Protein AF-A0A8S3BXT8-F1 (afdb_monomer)

Solvent-accessible surface area (backbone atoms only — not comparable to full-atom values): 3514 Å² total; per-residue (Å²): 124,78,44,70,43,86,50,52,84,44,64,46,76,42,47,95,83,47,73,71,69,75,42,80,79,61,66,62,54,51,91,37,61,76,46,79,57,96,86,25,44,27,30,70,68,73,69,51,71,37,82,70,86,123

Secondary structure (DSSP, 8-state):
-PEEP-STTT--EE-TT-GGGSSTTT-----SPEEEETTEEEETTT--EES---

Structure (mmCIF, N/CA/C/O backbone):
data_AF-A0A8S3BXT8-F1
#
_entry.id   AF-A0A8S3BXT8-F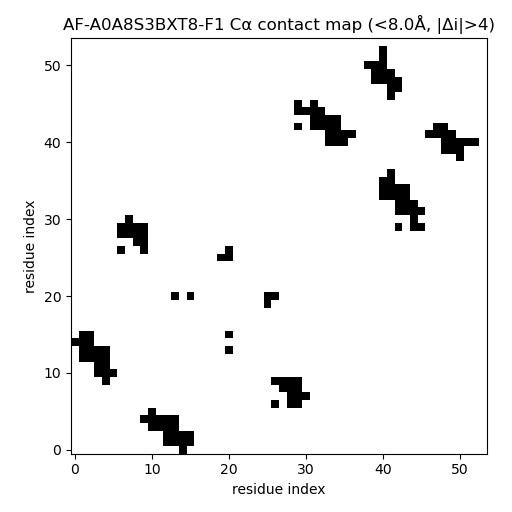1
#
loop_
_atom_site.group_PDB
_atom_site.id
_atom_site.type_symbol
_atom_site.label_atom_id
_atom_site.label_alt_id
_atom_site.label_comp_id
_atom_site.label_asym_id
_atom_site.label_entity_id
_atom_site.label_seq_id
_atom_site.pdbx_PDB_ins_code
_atom_site.Cartn_x
_atom_site.Cartn_y
_atom_site.Cartn_z
_atom_site.occupancy
_atom_site.B_iso_or_equiv
_atom_site.auth_seq_id
_atom_site.auth_comp_id
_atom_site.auth_asym_id
_atom_site.auth_atom_id
_atom_site.pdbx_PDB_model_num
ATOM 1 N N . MET A 1 1 ? -5.275 -7.424 25.608 1.00 59.47 1 MET A N 1
ATOM 2 C CA . MET A 1 1 ? -4.368 -7.882 24.533 1.00 59.47 1 MET A CA 1
ATOM 3 C C . MET A 1 1 ? -4.575 -6.992 23.320 1.00 59.47 1 MET A C 1
ATOM 5 O O . MET A 1 1 ? -5.716 -6.796 22.921 1.00 59.47 1 MET A O 1
ATOM 9 N N . SER A 1 2 ? -3.512 -6.380 22.798 1.00 67.44 2 SER A N 1
ATOM 10 C CA . SER A 1 2 ? -3.559 -5.629 21.540 1.00 67.44 2 SER A CA 1
ATOM 11 C C . SER A 1 2 ? -3.343 -6.593 20.373 1.00 67.44 2 SER A C 1
ATOM 13 O O . SER A 1 2 ? -2.419 -7.403 20.396 1.00 67.44 2 SER A O 1
ATOM 15 N N . HIS A 1 3 ? -4.204 -6.516 19.367 1.00 79.44 3 HIS A N 1
ATOM 16 C CA . HIS A 1 3 ? -4.093 -7.274 18.126 1.00 79.44 3 HIS A CA 1
ATOM 17 C C . HIS A 1 3 ? -3.511 -6.372 17.035 1.00 79.44 3 HIS A C 1
ATOM 19 O O . HIS A 1 3 ? -3.664 -5.151 17.076 1.00 79.44 3 HIS A O 1
ATOM 25 N N . PHE A 1 4 ? -2.822 -6.956 16.060 1.00 82.31 4 PHE A N 1
ATOM 26 C CA . PHE A 1 4 ? -2.341 -6.229 14.887 1.00 82.31 4 PHE A CA 1
ATOM 27 C C . PHE A 1 4 ? -3.261 -6.484 13.702 1.00 82.31 4 PHE A C 1
ATOM 29 O O . PHE A 1 4 ? -3.759 -7.594 13.514 1.00 82.31 4 PHE A O 1
ATOM 36 N N . CYS A 1 5 ? -3.488 -5.451 12.896 1.00 81.94 5 CYS A N 1
ATOM 37 C CA . CYS A 1 5 ? -4.184 -5.598 11.632 1.00 81.94 5 CYS A CA 1
ATOM 38 C C . CYS A 1 5 ? -3.240 -6.197 10.585 1.00 81.94 5 CYS A C 1
ATOM 40 O O . CYS A 1 5 ? -2.214 -5.606 10.250 1.00 81.94 5 CYS A O 1
ATOM 42 N N . TYR A 1 6 ? -3.621 -7.354 10.046 1.00 82.62 6 TYR A N 1
ATOM 43 C CA . TYR A 1 6 ? -2.859 -8.073 9.022 1.00 82.62 6 TYR A CA 1
ATOM 44 C C . TYR A 1 6 ? -3.200 -7.632 7.590 1.00 82.62 6 TYR A C 1
ATOM 46 O O . TYR A 1 6 ? -2.661 -8.176 6.627 1.00 82.62 6 TYR A O 1
ATOM 54 N N . ASN A 1 7 ? -4.067 -6.627 7.427 1.00 84.19 7 ASN A N 1
ATOM 55 C CA . ASN A 1 7 ? -4.359 -6.069 6.114 1.00 84.19 7 ASN A CA 1
ATOM 56 C C . ASN A 1 7 ? -3.135 -5.330 5.558 1.00 84.19 7 ASN A C 1
ATOM 58 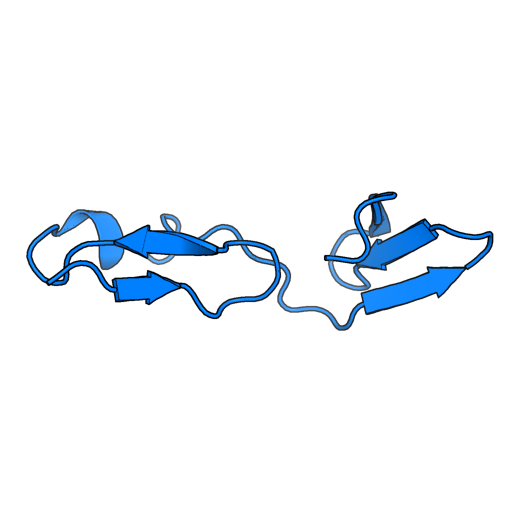O O . ASN A 1 7 ? -2.457 -4.567 6.257 1.00 84.19 7 ASN A O 1
ATOM 62 N N . ARG A 1 8 ? -2.866 -5.551 4.270 1.00 83.94 8 ARG A N 1
ATOM 63 C CA . ARG A 1 8 ? -1.674 -5.059 3.572 1.00 83.94 8 ARG A CA 1
ATOM 64 C C . ARG A 1 8 ? -1.600 -3.531 3.615 1.00 83.94 8 ARG A C 1
ATOM 66 O O . ARG A 1 8 ? -2.464 -2.847 3.075 1.00 83.94 8 ARG A O 1
ATOM 73 N N . GLY A 1 9 ? -0.558 -3.004 4.253 1.00 79.94 9 GLY A N 1
ATOM 74 C CA . GLY A 1 9 ? -0.345 -1.563 4.411 1.00 79.94 9 GLY A CA 1
ATOM 75 C C . GLY A 1 9 ? -1.105 -0.904 5.568 1.00 79.94 9 GLY A C 1
ATOM 76 O O . GLY A 1 9 ? -0.959 0.299 5.742 1.00 79.94 9 GLY A O 1
ATOM 77 N N . CYS A 1 10 ? -1.878 -1.649 6.372 1.00 83.38 10 CYS A N 1
ATOM 78 C CA . CYS A 1 10 ? -2.493 -1.092 7.581 1.00 83.38 10 CYS A CA 1
ATOM 79 C C . CYS A 1 10 ? -1.549 -1.203 8.785 1.00 83.38 10 CYS A C 1
ATOM 81 O O . CYS A 1 10 ? -1.190 -0.184 9.364 1.00 83.38 10 CYS A O 1
ATOM 83 N N . GLN A 1 11 ? -1.167 -2.429 9.179 1.00 78.50 11 GLN A N 1
ATOM 84 C CA . GLN A 1 11 ? -0.290 -2.744 10.329 1.00 78.50 11 GLN A CA 1
ATOM 85 C C . GLN A 1 11 ? -0.658 -2.059 11.669 1.00 78.50 11 GLN A C 1
ATOM 87 O O . GLN A 1 11 ? 0.098 -2.116 12.641 1.00 78.50 11 GLN A O 1
ATOM 92 N N . LYS A 1 12 ? -1.835 -1.429 11.769 1.00 79.75 12 LYS A N 1
ATOM 93 C CA . LYS A 1 12 ? -2.272 -0.720 12.973 1.00 79.75 12 LYS A CA 1
ATOM 94 C C . LYS A 1 12 ? -2.542 -1.708 14.104 1.00 79.75 12 LYS A C 1
ATOM 96 O O . LYS A 1 12 ? -3.083 -2.795 13.889 1.00 79.75 12 LYS A O 1
ATOM 101 N N . ARG A 1 13 ? -2.207 -1.299 15.328 1.00 81.38 13 ARG A N 1
ATOM 102 C CA . ARG A 1 13 ? -2.632 -1.994 16.546 1.00 81.38 13 ARG A CA 1
ATOM 103 C C . ARG A 1 13 ? -4.077 -1.636 16.845 1.00 81.38 13 ARG A C 1
ATOM 105 O O . ARG A 1 13 ? -4.439 -0.463 16.801 1.00 81.38 13 ARG A O 1
ATOM 112 N N . TYR A 1 14 ? -4.869 -2.632 17.195 1.00 76.88 14 TYR A N 1
ATOM 113 C CA . TYR A 1 14 ? -6.243 -2.444 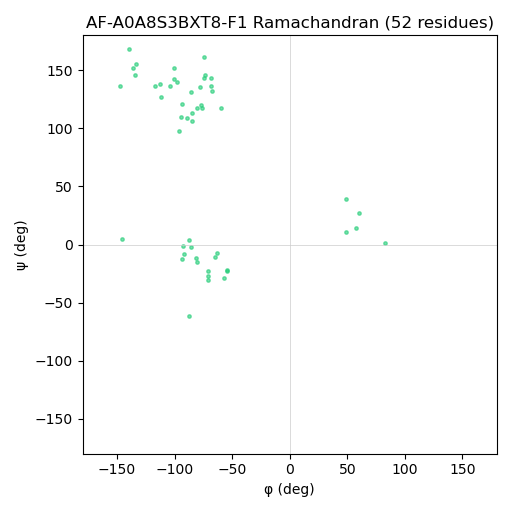17.612 1.00 76.88 14 TYR A CA 1
ATOM 114 C C . TYR A 1 14 ? -6.564 -3.286 18.844 1.00 76.88 14 TYR A C 1
ATOM 116 O O . TYR A 1 14 ? -5.947 -4.321 19.105 1.00 76.88 14 TYR A O 1
ATOM 124 N N . THR A 1 15 ? -7.517 -2.815 19.638 1.00 73.38 15 THR A N 1
ATOM 125 C CA . THR A 1 15 ? -8.108 -3.587 20.727 1.00 73.38 15 THR A CA 1
ATOM 126 C C . THR A 1 15 ? -9.488 -4.060 20.277 1.00 73.38 15 THR A C 1
ATOM 128 O O . THR A 1 15 ? -10.237 -3.267 19.710 1.00 73.38 15 THR A O 1
ATOM 131 N N . PRO A 1 16 ? -9.860 -5.326 20.529 1.00 69.38 16 PRO A N 1
ATOM 132 C CA . PRO A 1 16 ? -11.180 -5.845 20.162 1.00 69.38 16 PRO A CA 1
ATOM 133 C C . PRO A 1 16 ? -12.331 -5.161 20.921 1.00 69.38 16 PRO A C 1
ATOM 135 O O . PRO A 1 16 ? -13.488 -5.350 20.575 1.00 69.38 16 PRO A O 1
ATOM 138 N N . THR A 1 17 ? -12.018 -4.360 21.945 1.00 68.62 17 THR A N 1
ATOM 139 C CA . THR A 1 17 ? -12.969 -3.567 22.734 1.00 68.62 17 THR A CA 1
ATOM 140 C C . THR A 1 17 ? -13.177 -2.143 22.217 1.00 68.62 17 THR A C 1
ATOM 142 O O . THR A 1 17 ? -14.040 -1.451 22.740 1.00 68.62 17 THR A O 1
ATOM 145 N N . ASN A 1 18 ? -12.399 -1.671 21.235 1.00 58.97 18 ASN A N 1
ATOM 146 C CA . ASN A 1 18 ? -12.627 -0.354 20.642 1.00 58.97 18 ASN A CA 1
ATOM 147 C C . ASN A 1 18 ? -13.609 -0.485 19.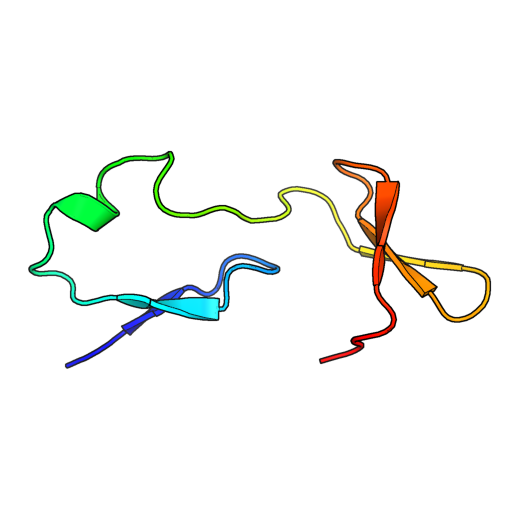469 1.00 58.97 18 ASN A C 1
ATOM 149 O O . ASN A 1 18 ? -13.239 -0.973 18.397 1.00 58.97 18 ASN A O 1
ATOM 153 N N . ASP A 1 19 ? -14.834 0.012 19.659 1.00 54.34 19 ASP A N 1
ATOM 154 C CA . ASP A 1 19 ? -15.909 0.056 18.651 1.00 54.34 19 ASP A CA 1
ATOM 155 C C . ASP A 1 19 ? -15.494 0.752 17.341 1.00 54.34 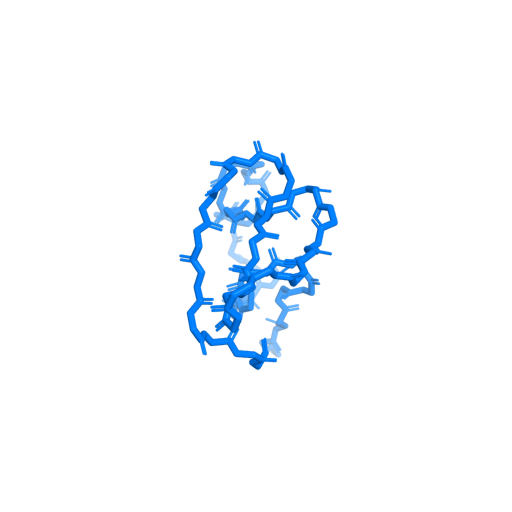19 ASP A C 1
ATOM 157 O O . ASP A 1 19 ? -16.025 0.451 16.276 1.00 54.34 19 ASP A O 1
ATOM 161 N N . ALA A 1 20 ? -14.461 1.600 17.383 1.00 54.25 20 ALA A N 1
ATOM 162 C CA . ALA A 1 20 ? -13.863 2.246 16.214 1.00 54.25 20 ALA A CA 1
ATOM 163 C C . ALA A 1 20 ? -13.224 1.272 15.200 1.00 54.25 20 ALA A C 1
ATOM 165 O O . ALA A 1 20 ? -12.793 1.706 14.142 1.00 54.25 20 ALA A O 1
ATOM 166 N N . THR A 1 21 ? -13.123 -0.025 15.506 1.00 53.53 21 THR A N 1
ATOM 167 C CA . THR A 1 21 ? -12.593 -1.059 14.593 1.00 53.53 21 THR A CA 1
ATOM 168 C C . THR A 1 21 ? -13.670 -1.775 13.781 1.00 53.53 21 THR A C 1
ATOM 170 O O . THR A 1 21 ? -13.330 -2.472 12.828 1.00 53.53 21 THR A O 1
ATOM 173 N N . LYS A 1 22 ? -14.951 -1.605 14.143 1.00 54.44 22 LYS A N 1
ATOM 174 C CA . LYS A 1 22 ? -16.095 -2.136 13.384 1.00 54.44 22 LYS A CA 1
ATOM 175 C C . LYS A 1 22 ? -16.474 -1.283 12.180 1.00 54.44 22 LYS A C 1
ATOM 177 O O . LYS A 1 22 ? -17.246 -1.739 11.346 1.00 54.44 22 LYS A O 1
ATOM 182 N N . ASP A 1 23 ? -15.981 -0.053 12.119 1.00 62.28 23 ASP A N 1
ATOM 183 C CA . ASP A 1 23 ? -16.198 0.805 10.968 1.00 62.28 23 ASP A CA 1
ATOM 184 C C . ASP A 1 23 ? -15.270 0.336 9.842 1.00 62.28 23 ASP A C 1
ATOM 186 O O . ASP A 1 23 ? -14.043 0.363 9.992 1.00 62.28 23 ASP A O 1
ATOM 190 N N . ASP A 1 24 ? -15.839 -0.113 8.722 1.00 61.88 24 ASP A N 1
ATOM 191 C CA . ASP A 1 24 ? -15.087 -0.587 7.551 1.00 61.88 24 ASP A CA 1
ATOM 192 C C . ASP A 1 24 ? -14.067 0.463 7.059 1.00 61.88 24 ASP A C 1
ATOM 194 O O . ASP A 1 24 ? -13.044 0.119 6.463 1.00 61.88 24 ASP A O 1
ATOM 198 N N . ASN A 1 25 ? -14.280 1.745 7.386 1.00 65.12 25 ASN A N 1
ATOM 199 C CA . ASN A 1 25 ? -13.373 2.847 7.064 1.00 65.12 25 ASN A CA 1
ATOM 200 C C . ASN A 1 25 ? -12.182 3.021 8.024 1.00 65.12 25 ASN A C 1
ATOM 202 O O . ASN A 1 25 ? -11.249 3.773 7.721 1.00 65.12 25 ASN A O 1
ATOM 206 N N . ALA A 1 26 ? -12.166 2.352 9.177 1.00 71.31 26 ALA A N 1
ATOM 207 C CA . ALA A 1 26 ? -11.086 2.493 10.156 1.00 71.31 26 ALA A CA 1
ATOM 208 C C . ALA A 1 26 ? -9.775 1.843 9.684 1.00 71.31 26 ALA A C 1
ATOM 210 O O . ALA A 1 26 ? -8.664 2.300 10.004 1.00 71.31 26 ALA A O 1
ATOM 211 N N . CYS A 1 27 ? -9.899 0.779 8.887 1.00 78.19 27 CYS A N 1
ATOM 212 C CA . CYS A 1 27 ? -8.777 0.078 8.293 1.00 78.19 27 CYS A CA 1
ATOM 213 C C . CYS A 1 27 ? -8.540 0.588 6.868 1.00 78.19 27 CYS A C 1
ATOM 215 O O . CYS A 1 27 ? -9.147 0.116 5.917 1.00 78.19 27 CYS A O 1
ATOM 217 N N . GLN A 1 28 ? -7.591 1.507 6.700 1.00 81.25 28 GLN A N 1
ATOM 218 C CA . GLN A 1 28 ? -7.092 1.864 5.372 1.00 81.25 28 GLN A CA 1
ATOM 219 C C . GLN A 1 28 ? -6.000 0.873 4.974 1.00 81.25 28 GLN A C 1
ATOM 221 O O . GLN A 1 28 ? -4.947 0.812 5.608 1.00 81.25 28 GLN A O 1
ATOM 226 N N . TYR A 1 29 ? -6.274 0.066 3.956 1.00 85.81 29 TYR A N 1
ATOM 227 C CA . TYR A 1 29 ? -5.354 -0.941 3.438 1.00 85.81 29 TYR A CA 1
ATOM 228 C C . TYR A 1 29 ? -5.398 -0.981 1.915 1.00 85.81 29 TYR A C 1
ATOM 230 O O . TYR A 1 29 ? -6.276 -0.399 1.278 1.00 85.81 29 TYR A O 1
ATOM 238 N N . HIS A 1 30 ? -4.437 -1.683 1.328 1.00 87.56 30 HIS A N 1
ATOM 239 C CA . HIS A 1 30 ? -4.383 -1.922 -0.103 1.00 87.56 30 HIS A CA 1
ATOM 240 C C . HIS A 1 30 ? -5.034 -3.276 -0.427 1.00 87.56 30 HIS A C 1
ATOM 242 O O . HIS A 1 30 ? -4.452 -4.313 -0.100 1.00 87.56 30 HIS A O 1
ATOM 248 N N . PRO A 1 31 ? -6.222 -3.309 -1.069 1.00 87.56 31 PRO A N 1
ATOM 249 C CA . PRO A 1 31 ? -6.847 -4.566 -1.491 1.00 87.56 31 PRO A CA 1
ATOM 250 C C . PRO A 1 31 ? -6.104 -5.218 -2.669 1.00 87.56 31 PRO A C 1
ATOM 252 O O . PRO A 1 31 ? -6.183 -6.426 -2.873 1.00 87.56 31 PRO A O 1
ATOM 255 N N . GLY A 1 32 ? -5.356 -4.422 -3.439 1.00 89.00 32 GLY A N 1
ATOM 256 C CA . GLY A 1 32 ? -4.568 -4.894 -4.573 1.00 89.00 32 GLY A CA 1
ATOM 257 C C . GLY A 1 32 ? -3.300 -5.645 -4.163 1.00 89.00 32 GLY A C 1
ATOM 258 O O . GLY A 1 32 ? -2.788 -5.514 -3.049 1.00 89.00 32 GLY A O 1
ATOM 259 N N . LEU A 1 33 ? -2.757 -6.420 -5.099 1.00 89.06 33 LEU A N 1
ATOM 260 C CA . LEU A 1 33 ? -1.431 -7.019 -4.961 1.00 89.06 33 LEU A CA 1
ATOM 261 C C . LEU A 1 33 ? -0.340 -5.951 -5.159 1.00 89.06 33 LEU A C 1
ATOM 263 O O . LEU A 1 33 ? -0.516 -5.057 -6.002 1.00 89.06 33 LEU A O 1
ATOM 267 N N . PRO A 1 34 ? 0.771 -6.026 -4.405 1.00 90.88 34 PRO A N 1
ATOM 268 C CA . PRO A 1 34 ? 1.950 -5.234 -4.698 1.00 90.88 34 PRO A CA 1
ATOM 269 C C . PRO A 1 34 ? 2.658 -5.798 -5.936 1.00 90.88 34 PRO A C 1
ATOM 271 O O . PRO A 1 34 ? 2.692 -7.010 -6.145 1.00 90.88 34 PRO A O 1
ATOM 274 N N . TYR A 1 35 ? 3.256 -4.924 -6.732 1.00 91.56 35 TYR A N 1
ATOM 275 C CA . TYR A 1 35 ? 4.193 -5.283 -7.788 1.00 91.56 35 TYR A CA 1
ATOM 276 C C . TYR A 1 35 ? 5.414 -4.374 -7.705 1.00 91.56 35 TYR A C 1
ATOM 278 O O . TYR A 1 35 ? 5.347 -3.272 -7.158 1.00 91.56 35 TYR A O 1
ATOM 286 N N . PHE A 1 36 ? 6.539 -4.853 -8.218 1.00 91.88 36 PHE A N 1
ATOM 287 C CA . PHE A 1 36 ? 7.811 -4.152 -8.123 1.00 91.88 36 PHE A CA 1
ATOM 288 C C . PHE A 1 36 ? 8.239 -3.675 -9.507 1.00 91.88 36 PHE A C 1
ATOM 290 O O . PHE A 1 36 ? 8.283 -4.466 -10.446 1.00 91.88 36 PHE A O 1
ATOM 297 N N . HIS A 1 37 ? 8.529 -2.382 -9.628 1.00 93.06 37 HIS A N 1
ATOM 298 C CA . HIS A 1 37 ? 9.018 -1.756 -10.858 1.00 93.0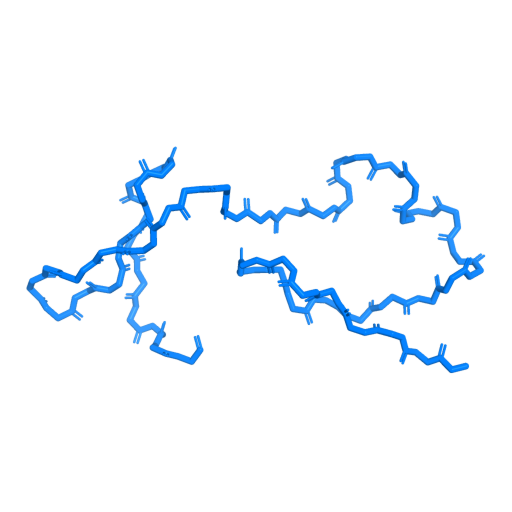6 37 HIS A CA 1
ATOM 299 C C . HIS A 1 37 ? 9.953 -0.601 -10.487 1.00 93.06 37 HIS A C 1
ATOM 301 O O . HIS A 1 37 ? 9.643 0.149 -9.563 1.00 93.06 37 HIS A O 1
ATOM 307 N N . ASP A 1 38 ? 11.097 -0.469 -11.162 1.00 90.81 38 ASP A N 1
ATOM 308 C CA . ASP A 1 38 ? 12.114 0.575 -10.919 1.00 90.81 38 ASP A CA 1
ATOM 309 C C . ASP A 1 38 ? 12.529 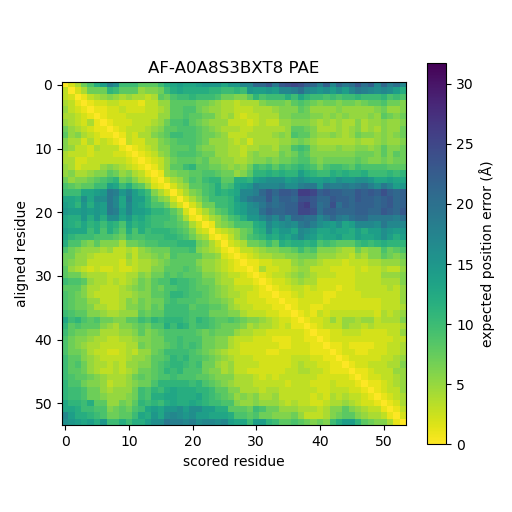0.759 -9.443 1.00 90.81 38 ASP A C 1
ATOM 311 O O . ASP A 1 38 ? 12.695 1.882 -8.977 1.00 90.81 38 ASP A O 1
ATOM 315 N N . ALA A 1 39 ? 12.665 -0.328 -8.674 1.00 90.31 39 ALA A N 1
ATOM 316 C CA . ALA A 1 39 ? 12.934 -0.278 -7.226 1.00 90.31 39 ALA A CA 1
ATOM 317 C C . ALA A 1 39 ? 11.857 0.457 -6.390 1.00 90.31 39 ALA A C 1
ATOM 319 O O . ALA A 1 39 ? 12.130 0.960 -5.298 1.00 90.31 39 ALA A O 1
ATOM 320 N N . TYR A 1 40 ? 10.612 0.466 -6.869 1.00 91.00 40 TYR A N 1
ATOM 321 C CA . TYR A 1 40 ? 9.432 0.864 -6.105 1.00 91.00 40 TYR A CA 1
ATOM 322 C C . TYR A 1 40 ? 8.522 -0.337 -5.864 1.00 91.00 40 TYR A C 1
ATOM 324 O O . TYR A 1 40 ? 8.243 -1.117 -6.777 1.00 91.00 40 TYR A O 1
ATOM 332 N N . LYS A 1 41 ? 7.990 -0.437 -4.646 1.00 90.75 41 LYS A N 1
ATOM 333 C CA . LYS A 1 41 ? 6.811 -1.248 -4.330 1.00 90.75 41 LYS A CA 1
ATOM 334 C C . LYS A 1 41 ? 5.580 -0.448 -4.737 1.00 90.75 41 LYS A C 1
ATOM 336 O O . LYS A 1 41 ? 5.340 0.633 -4.197 1.00 90.75 41 LYS A O 1
ATOM 341 N N . ILE A 1 42 ? 4.808 -0.953 -5.689 1.00 91.44 42 ILE A N 1
ATOM 342 C CA . ILE A 1 42 ? 3.631 -0.273 -6.231 1.00 91.44 42 ILE A CA 1
ATOM 343 C C . ILE A 1 42 ? 2.384 -1.098 -5.943 1.00 91.44 42 ILE A C 1
ATOM 345 O O . ILE A 1 42 ? 2.375 -2.314 -6.111 1.00 91.44 42 ILE A O 1
ATOM 349 N N . TRP A 1 43 ? 1.312 -0.441 -5.509 1.00 92.06 43 TRP A N 1
ATOM 350 C CA . TRP A 1 43 ? 0.036 -1.103 -5.245 1.00 92.06 43 TRP A CA 1
ATOM 351 C C . TRP A 1 43 ? -0.885 -1.038 -6.458 1.00 92.06 43 TRP A C 1
ATOM 353 O O . TRP A 1 43 ? -1.297 0.047 -6.865 1.00 92.06 43 TRP A O 1
ATOM 363 N N . SER A 1 44 ? -1.296 -2.193 -6.983 1.00 92.06 44 SER A N 1
ATOM 364 C CA . SER A 1 44 ? -2.218 -2.270 -8.133 1.00 92.06 44 SER A CA 1
ATOM 365 C C . SER A 1 44 ? -3.556 -1.551 -7.911 1.00 92.06 44 SER A C 1
ATOM 367 O O . SER A 1 44 ? -4.124 -1.026 -8.862 1.00 92.06 44 SER A O 1
ATOM 369 N N . CYS A 1 45 ? -4.034 -1.454 -6.666 1.00 89.06 45 CYS A N 1
ATOM 370 C CA . CYS A 1 45 ? -5.316 -0.818 -6.348 1.00 89.06 45 CYS A CA 1
ATOM 371 C C . CYS A 1 45 ? -5.335 0.709 -6.509 1.00 89.06 45 CYS A C 1
ATOM 373 O O . 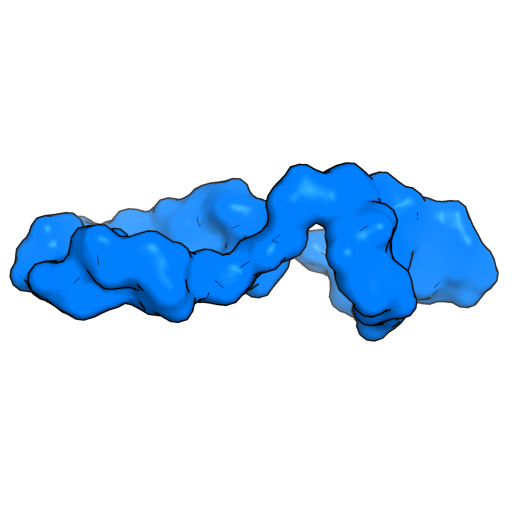CYS A 1 45 ? -6.403 1.278 -6.696 1.00 89.06 45 CYS A O 1
ATOM 375 N N . CYS A 1 46 ? -4.196 1.391 -6.366 1.00 88.69 46 CYS A N 1
ATOM 376 C CA . CYS A 1 46 ? -4.160 2.860 -6.360 1.00 88.69 46 CYS A CA 1
ATOM 377 C C . CYS A 1 46 ? -2.906 3.463 -6.998 1.00 88.69 46 CYS A C 1
ATOM 379 O O . CYS A 1 46 ? -2.721 4.675 -6.933 1.00 88.69 46 CYS A O 1
ATOM 381 N N . GLN A 1 47 ? -2.034 2.632 -7.578 1.00 89.00 47 GLN A N 1
ATOM 382 C CA . GLN A 1 47 ? -0.786 3.030 -8.238 1.00 89.00 47 GLN A CA 1
ATOM 383 C C . GLN A 1 47 ? 0.179 3.817 -7.329 1.00 89.00 47 GLN A C 1
ATOM 385 O O . GLN A 1 47 ? 1.153 4.408 -7.797 1.00 89.00 47 GLN A O 1
ATOM 390 N N . LYS A 1 48 ? -0.058 3.809 -6.008 1.00 88.69 48 LYS A N 1
ATOM 391 C CA . LYS A 1 48 ? 0.834 4.433 -5.032 1.00 88.69 48 LYS A CA 1
ATOM 392 C C . LYS A 1 48 ? 2.144 3.667 -4.980 1.00 88.69 48 LYS A C 1
ATOM 394 O O . LYS A 1 48 ? 2.146 2.442 -4.851 1.00 88.69 48 LYS A O 1
ATOM 399 N N . LYS A 1 49 ? 3.234 4.425 -5.037 1.00 90.12 49 LYS A N 1
ATOM 400 C CA . LYS A 1 49 ? 4.605 3.938 -4.947 1.00 90.12 49 LYS A CA 1
ATOM 401 C C . LYS A 1 49 ? 5.109 4.111 -3.517 1.00 90.12 49 LYS A C 1
ATOM 403 O O . LYS A 1 49 ? 4.832 5.127 -2.885 1.00 90.12 49 LYS A O 1
ATOM 408 N N . SER A 1 50 ? 5.843 3.126 -3.023 1.00 85.19 50 SER A N 1
ATOM 409 C CA . SER A 1 50 ? 6.546 3.163 -1.745 1.00 85.19 50 SER A CA 1
ATOM 410 C C . SER A 1 50 ? 7.960 2.617 -1.929 1.00 85.19 50 SER A C 1
ATOM 412 O O . SER A 1 50 ? 8.173 1.700 -2.723 1.00 85.19 50 SER A O 1
ATOM 414 N N . HIS A 1 51 ? 8.913 3.167 -1.180 1.00 84.75 51 HIS A N 1
ATOM 415 C CA . HIS A 1 51 ? 10.258 2.600 -1.025 1.00 84.75 51 HIS A CA 1
ATOM 416 C C . HIS A 1 51 ? 10.371 1.680 0.194 1.00 84.75 51 HIS A C 1
ATOM 418 O O . HIS A 1 51 ? 11.431 1.120 0.450 1.00 84.75 51 HIS A O 1
ATOM 424 N N . ASP A 1 52 ? 9.290 1.534 0.958 1.00 79.25 52 ASP A N 1
ATOM 425 C CA . ASP A 1 52 ? 9.252 0.646 2.108 1.00 79.25 52 ASP A CA 1
ATOM 426 C C . ASP A 1 52 ? 8.910 -0.784 1.665 1.00 79.25 52 ASP A C 1
ATOM 428 O O . ASP A 1 52 ? 7.774 -1.090 1.275 1.00 79.25 52 ASP A O 1
ATOM 432 N N . PHE A 1 53 ? 9.925 -1.647 1.690 1.00 73.50 53 PHE A N 1
ATOM 433 C CA . PHE A 1 53 ? 9.828 -3.068 1.345 1.00 73.50 53 PHE A CA 1
ATOM 434 C C . PHE A 1 53 ? 9.401 -3.946 2.528 1.00 73.50 53 PHE A C 1
ATOM 436 O O . PHE A 1 53 ? 9.221 -5.150 2.336 1.00 73.50 53 PHE A O 1
ATOM 443 N N . SER A 1 54 ? 9.217 -3.343 3.706 1.00 65.25 54 SER A N 1
ATOM 444 C CA . SER A 1 54 ? 8.770 -4.001 4.937 1.00 65.25 54 SER A CA 1
ATOM 445 C C . SER A 1 54 ? 7.294 -4.417 4.895 1.00 65.25 54 SER A C 1
ATOM 447 O O . SER A 1 54 ? 6.521 -3.954 4.008 1.00 65.25 54 SER A O 1
#

Organism: NCBI:txid392030

Radius of gyration: 13.32 Å; Cα contacts (8 Å, |Δi|>4): 74; chains: 1; bounding box: 29×12×36 Å

InterPro domains:
  IPR007051 CHORD domain [PF04968] (5-54)
  IPR007051 CHORD domain [PS51401] (5-54)
  IPR039790 Cysteine and histidine-rich domain-containing protein 1 [PTHR46983] (4-53)

pLDDT: mean 79.38, std 11.76, range [53.53, 93.06]

Mean predicted aligned error: 7.29 Å

Foldseek 3Di:
DWDFDPAAPQRDIDDPPPPCVVPPVSGDHQPADWDDDPCWTAGPRPRDTDNDPD

Sequence (54 aa):
MSHFCYNRGCQKRYTPTNDATKDDNACQYHPGLPYFHDAYKIWSCCQKKSHDFS

Nearest PDB structures (foldseek):
  2yrt-assembly1_A  TM=7.507E-01  e=2.564E-04  Homo sapiens
  2xcm-assembly2_F  TM=6.08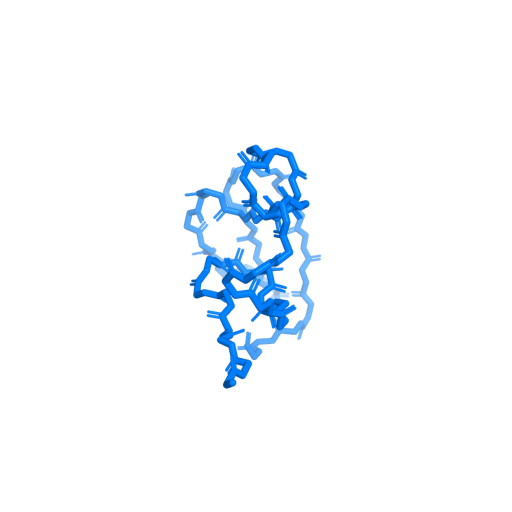6E-01  e=5.414E-03  Arabidopsis thaliana